Protein AF-A0A842QZ41-F1 (afdb_monomer_lite)

Structure (mmCIF, N/CA/C/O backbone):
data_AF-A0A842QZ41-F1
#
_entry.id   AF-A0A842QZ41-F1
#
loop_
_atom_site.group_PDB
_atom_site.id
_atom_site.type_symbol
_atom_site.label_atom_id
_atom_site.label_alt_id
_atom_site.label_comp_id
_atom_site.label_asym_id
_atom_site.label_entity_id
_atom_site.label_seq_id
_atom_site.pdbx_PDB_ins_code
_atom_site.Cartn_x
_atom_site.Cartn_y
_atom_site.Cartn_z
_atom_site.occupancy
_atom_site.B_iso_or_equiv
_atom_site.auth_seq_id
_atom_site.auth_comp_id
_atom_site.auth_asym_id
_atom_site.auth_atom_id
_atom_site.pdbx_PDB_model_num
ATOM 1 N N . MET A 1 1 ? -19.830 3.141 43.503 1.00 55.34 1 MET A N 1
ATOM 2 C CA . MET A 1 1 ? -19.558 2.055 42.530 1.00 55.34 1 MET A CA 1
ATOM 3 C C . MET A 1 1 ? -19.640 2.566 41.079 1.00 55.34 1 MET A C 1
ATOM 5 O O . MET A 1 1 ? -19.975 1.806 40.187 1.00 55.34 1 MET A O 1
ATOM 9 N N . GLU A 1 2 ? -19.299 3.833 40.803 1.00 55.78 2 GLU A N 1
ATOM 10 C CA . GLU A 1 2 ? -19.647 4.498 39.527 1.00 55.78 2 GLU A CA 1
ATOM 11 C C . GLU A 1 2 ? -18.534 4.539 38.462 1.00 55.78 2 GLU A C 1
ATOM 13 O O . GLU A 1 2 ? -18.760 5.036 37.369 1.00 55.78 2 GLU A O 1
ATOM 18 N N . ASN A 1 3 ? -17.346 3.983 38.723 1.00 58.12 3 ASN A N 1
ATOM 19 C CA . ASN A 1 3 ? -16.186 4.152 37.831 1.00 58.12 3 ASN A CA 1
ATOM 20 C C . ASN A 1 3 ? -15.940 3.017 36.821 1.00 58.12 3 ASN A C 1
ATOM 22 O O . ASN A 1 3 ? -14.971 3.079 36.069 1.00 58.12 3 ASN A O 1
ATOM 26 N N . GLN A 1 4 ? -16.787 1.985 36.769 1.00 60.69 4 GLN A N 1
ATOM 27 C CA . GLN A 1 4 ? -16.553 0.853 35.861 1.00 60.69 4 GLN A CA 1
ATOM 28 C C . GLN A 1 4 ? -16.887 1.193 34.391 1.00 60.69 4 GLN A C 1
ATOM 30 O O . GLN A 1 4 ? -16.198 0.727 33.492 1.00 60.69 4 GLN A O 1
ATOM 35 N N . GLY A 1 5 ? -17.896 2.040 34.139 1.00 68.25 5 GLY A N 1
ATOM 36 C CA . GLY A 1 5 ? -18.406 2.312 32.785 1.00 68.25 5 GLY A CA 1
ATOM 37 C C . GLY A 1 5 ? -17.531 3.217 31.902 1.00 68.25 5 GLY A C 1
ATOM 38 O O . GLY A 1 5 ? -17.622 3.141 30.681 1.00 68.25 5 GLY A O 1
ATOM 39 N N . ASP A 1 6 ? -16.657 4.050 32.482 1.00 73.06 6 ASP A N 1
ATOM 40 C CA . ASP A 1 6 ? -15.781 4.957 31.708 1.00 73.06 6 ASP A CA 1
ATOM 41 C C . ASP A 1 6 ? -14.591 4.221 31.055 1.00 73.06 6 ASP A C 1
ATOM 43 O O . ASP A 1 6 ? -14.063 4.631 30.018 1.00 73.06 6 ASP A O 1
ATOM 47 N N . MET A 1 7 ? -14.175 3.088 31.627 1.00 70.00 7 MET A N 1
ATOM 48 C CA . MET A 1 7 ? -13.040 2.309 31.118 1.00 70.00 7 MET A CA 1
ATOM 49 C C . MET A 1 7 ? -13.391 1.532 29.841 1.00 70.00 7 MET A C 1
ATOM 51 O O . MET A 1 7 ? -12.537 1.372 28.963 1.00 70.00 7 MET A O 1
ATOM 55 N N . ASP A 1 8 ? -14.650 1.117 29.699 1.00 79.69 8 ASP A N 1
ATOM 56 C CA . ASP A 1 8 ? -15.116 0.353 28.540 1.00 79.69 8 ASP A CA 1
ATOM 57 C C . ASP A 1 8 ? -15.154 1.217 27.265 1.00 79.69 8 ASP A C 1
ATOM 59 O O . ASP A 1 8 ? -14.677 0.789 26.210 1.00 79.69 8 ASP A O 1
ATOM 63 N N . GLY A 1 9 ? -15.580 2.482 27.365 1.00 83.12 9 GLY A N 1
ATOM 64 C CA . GLY A 1 9 ? -15.589 3.408 26.223 1.00 83.12 9 GLY A CA 1
ATOM 65 C C . GLY A 1 9 ? -14.185 3.760 25.703 1.00 83.12 9 GLY A C 1
ATOM 66 O O . GLY A 1 9 ? -13.954 3.868 24.491 1.00 83.12 9 GLY A O 1
ATOM 67 N N . LYS A 1 10 ? -13.195 3.879 26.598 1.00 79.25 10 LYS A N 1
ATOM 68 C CA . LYS A 1 10 ? -11.791 4.112 26.208 1.00 79.25 10 LYS A CA 1
ATOM 69 C C . LYS A 1 10 ? -11.201 2.911 25.473 1.00 79.25 10 LYS A C 1
ATOM 71 O O . LYS A 1 10 ? -10.479 3.098 24.489 1.00 79.25 10 LYS A O 1
ATOM 76 N N . ARG A 1 11 ? -11.539 1.690 25.899 1.00 85.06 11 ARG A N 1
ATOM 77 C CA . ARG A 1 11 ? -11.092 0.459 25.236 1.00 85.06 11 ARG A CA 1
ATOM 78 C C . ARG A 1 11 ? -11.601 0.375 23.797 1.00 85.06 11 ARG A C 1
ATOM 80 O O . ARG A 1 11 ? -10.803 0.137 22.890 1.00 85.06 11 ARG A O 1
ATOM 87 N N . GLU A 1 12 ? -12.883 0.655 23.580 1.00 87.56 12 GLU A N 1
ATOM 88 C CA . GLU A 1 12 ? -13.489 0.656 22.243 1.00 87.56 12 GLU A CA 1
ATOM 89 C C . GLU A 1 12 ? -12.843 1.707 21.321 1.00 87.56 12 GLU A C 1
ATOM 91 O O . GLU A 1 12 ? -12.553 1.447 20.149 1.00 87.56 12 GLU A O 1
ATOM 96 N N . THR A 1 13 ? -12.522 2.884 21.864 1.00 86.06 13 THR A N 1
ATOM 97 C CA . THR A 1 13 ? -11.857 3.954 21.103 1.00 86.06 13 THR A CA 1
ATOM 98 C C . THR A 1 13 ? -10.460 3.531 20.622 1.00 86.06 13 THR A C 1
ATOM 100 O O . THR A 1 13 ? -10.084 3.795 19.475 1.00 86.06 13 THR A O 1
ATOM 103 N N . ILE A 1 14 ? -9.696 2.827 21.465 1.00 84.56 14 ILE A N 1
ATOM 104 C CA . ILE A 1 14 ? -8.357 2.318 21.123 1.00 84.56 14 ILE A CA 1
ATOM 105 C C . ILE A 1 14 ? -8.435 1.213 20.060 1.00 84.56 14 ILE A C 1
ATOM 107 O O . ILE A 1 14 ? -7.621 1.196 19.130 1.00 84.56 14 ILE A O 1
ATOM 111 N N . GLU A 1 15 ? -9.401 0.301 20.165 1.00 89.69 15 GLU A N 1
ATOM 112 C CA . GLU A 1 15 ? -9.590 -0.771 19.179 1.00 89.69 15 GLU A CA 1
ATOM 113 C C . GLU A 1 15 ? -9.991 -0.215 17.805 1.00 89.69 15 GLU A C 1
ATOM 115 O O . GLU A 1 15 ? -9.393 -0.590 16.790 1.00 89.69 15 GLU A O 1
ATOM 120 N N . ASN A 1 16 ? -10.889 0.773 17.768 1.00 88.62 16 ASN A N 1
ATOM 121 C CA . ASN A 1 16 ? -11.261 1.468 16.535 1.00 88.62 16 ASN A CA 1
ATOM 122 C C . ASN A 1 16 ? -10.071 2.194 15.883 1.00 88.62 16 ASN A C 1
ATOM 124 O O . ASN A 1 16 ? -9.902 2.144 14.659 1.00 88.62 16 ASN A O 1
ATOM 128 N N . LEU A 1 17 ? -9.200 2.821 16.681 1.00 82.50 17 LEU A N 1
ATOM 129 C CA . LEU A 1 17 ? -7.969 3.450 16.191 1.00 82.50 17 LEU A CA 1
ATOM 130 C C . LEU A 1 17 ? -6.984 2.428 15.607 1.00 82.50 17 LEU A C 1
ATOM 132 O O . LEU A 1 17 ? -6.424 2.668 14.531 1.00 82.50 17 LEU A O 1
ATOM 136 N N . LYS A 1 18 ? -6.799 1.274 16.263 1.00 87.12 18 LYS A N 1
ATOM 137 C CA . LYS A 1 18 ? -5.962 0.179 15.737 1.00 87.12 18 LYS A CA 1
ATOM 138 C C . LYS A 1 18 ? -6.488 -0.323 14.395 1.00 87.12 18 LYS A C 1
ATOM 140 O O . LYS A 1 18 ? -5.710 -0.446 13.446 1.00 87.12 18 LYS A O 1
ATOM 145 N N . LEU A 1 19 ? -7.799 -0.532 14.290 1.00 91.12 19 LEU A N 1
ATOM 146 C CA . LEU A 1 19 ? -8.437 -1.016 13.067 1.00 91.12 19 LEU A CA 1
ATOM 147 C C . LEU A 1 19 ? -8.308 -0.004 11.911 1.00 91.12 19 LEU A C 1
ATOM 149 O O . LEU A 1 19 ? -7.974 -0.377 10.781 1.00 91.12 19 LEU A O 1
ATOM 153 N N . GLN A 1 20 ? -8.498 1.291 12.196 1.00 86.75 20 GLN A N 1
ATOM 154 C CA . GLN A 1 20 ? -8.235 2.391 11.254 1.00 86.75 20 GLN A CA 1
ATOM 155 C C . GLN A 1 20 ? -6.789 2.364 10.746 1.00 86.75 20 GLN A C 1
ATOM 157 O O . GLN A 1 20 ? -6.547 2.476 9.538 1.00 86.75 20 GLN A O 1
ATOM 162 N N . TYR A 1 21 ? -5.826 2.192 11.651 1.00 85.19 21 TYR A N 1
ATOM 163 C CA . TYR A 1 21 ? -4.407 2.189 11.313 1.00 85.19 21 TYR A CA 1
ATOM 164 C C . TYR A 1 21 ? -4.021 0.979 10.451 1.00 85.19 21 TYR A C 1
ATOM 166 O O . TYR A 1 21 ? -3.345 1.125 9.427 1.00 85.19 21 TYR A O 1
ATOM 174 N N . GLU A 1 22 ? -4.509 -0.211 10.798 1.00 89.19 22 GLU A N 1
ATOM 175 C CA . GLU A 1 22 ? -4.265 -1.436 10.034 1.00 89.19 22 GLU A CA 1
ATOM 176 C C . GLU A 1 22 ? -4.842 -1.348 8.612 1.00 89.19 22 GLU A C 1
ATOM 178 O O . GLU A 1 22 ? -4.205 -1.760 7.633 1.00 89.19 22 GLU A O 1
ATOM 183 N N . LYS A 1 23 ? -6.025 -0.740 8.461 1.00 90.69 23 LYS A N 1
ATOM 184 C CA . LYS A 1 23 ? -6.634 -0.498 7.147 1.00 90.69 23 LYS A CA 1
ATOM 185 C C . LYS A 1 23 ? -5.773 0.434 6.287 1.00 90.69 23 LYS A C 1
ATOM 187 O O . LYS A 1 23 ? -5.553 0.140 5.110 1.00 90.69 23 LYS A O 1
ATOM 192 N N . ARG A 1 24 ? -5.223 1.510 6.864 1.00 82.75 24 ARG A N 1
ATOM 193 C CA . ARG A 1 24 ? -4.312 2.426 6.150 1.00 82.75 24 ARG A CA 1
ATOM 194 C C . ARG A 1 24 ? -3.006 1.741 5.744 1.00 82.75 24 ARG A C 1
ATOM 196 O O . ARG A 1 24 ? -2.567 1.908 4.609 1.00 82.75 24 ARG A O 1
ATOM 203 N N . MET A 1 25 ? -2.429 0.918 6.620 1.00 80.50 25 MET A N 1
ATOM 204 C CA . MET A 1 25 ? -1.214 0.145 6.322 1.00 80.50 25 MET A CA 1
ATOM 205 C C . MET A 1 25 ? -1.409 -0.819 5.143 1.00 80.50 25 MET A C 1
ATOM 207 O O . MET A 1 25 ? -0.527 -0.940 4.290 1.00 80.50 25 MET A O 1
ATOM 211 N N . ARG A 1 26 ? -2.575 -1.472 5.046 1.00 85.56 26 ARG A N 1
ATOM 212 C CA . ARG A 1 26 ? -2.903 -2.330 3.895 1.00 85.56 26 ARG A CA 1
ATOM 213 C C . ARG A 1 26 ? -3.011 -1.540 2.590 1.00 85.56 26 ARG A C 1
ATOM 215 O O . ARG A 1 26 ? -2.458 -1.976 1.583 1.00 85.56 26 ARG A O 1
ATOM 222 N N . MET A 1 27 ? -3.643 -0.363 2.607 1.00 82.38 27 MET A N 1
ATOM 223 C CA . MET A 1 27 ? -3.713 0.487 1.410 1.00 82.38 27 MET A CA 1
ATOM 224 C C . MET A 1 27 ? -2.324 0.926 0.934 1.00 82.38 27 MET A C 1
ATOM 226 O O . MET A 1 27 ? -2.050 0.870 -0.261 1.00 82.38 27 MET A O 1
ATOM 230 N N . PHE A 1 28 ? -1.416 1.267 1.852 1.00 81.25 28 PHE A N 1
ATOM 231 C CA . PHE A 1 28 ? -0.040 1.629 1.496 1.00 81.25 28 PHE A CA 1
ATOM 232 C C . PHE A 1 28 ? 0.728 0.495 0.809 1.00 81.25 28 PHE A C 1
ATOM 234 O O . PHE A 1 28 ? 1.414 0.745 -0.182 1.00 81.25 28 PHE A O 1
ATOM 241 N N . LYS A 1 29 ? 0.590 -0.751 1.285 1.00 84.31 29 LYS A N 1
ATOM 242 C CA . LYS A 1 29 ? 1.219 -1.912 0.633 1.00 84.31 29 LYS A CA 1
ATOM 243 C C . LYS A 1 29 ? 0.710 -2.094 -0.796 1.00 84.31 29 LYS A C 1
ATOM 245 O O . LYS A 1 29 ? 1.517 -2.238 -1.709 1.00 84.31 29 LYS A O 1
ATOM 250 N N . ASN A 1 30 ? -0.604 -2.014 -0.996 1.00 85.25 30 ASN A N 1
ATOM 251 C CA . ASN A 1 30 ? -1.202 -2.172 -2.322 1.00 85.25 30 ASN A CA 1
ATOM 252 C C . ASN A 1 30 ? -0.760 -1.059 -3.283 1.00 85.25 30 ASN A C 1
ATOM 254 O O . ASN A 1 30 ? -0.416 -1.345 -4.427 1.00 85.25 30 ASN A O 1
ATOM 258 N N . VAL A 1 31 ? -0.698 0.191 -2.813 1.00 86.44 31 VAL A N 1
ATOM 259 C CA . VAL A 1 31 ? -0.212 1.326 -3.617 1.00 86.44 31 VAL A CA 1
ATOM 260 C C . VAL A 1 31 ? 1.268 1.165 -3.974 1.00 86.44 31 VAL A C 1
ATOM 262 O O . VAL A 1 31 ? 1.647 1.402 -5.118 1.00 86.44 31 VAL A O 1
ATOM 265 N N . SER A 1 32 ? 2.104 0.713 -3.036 1.00 82.62 32 SER A N 1
ATOM 266 C CA . SER A 1 32 ? 3.526 0.465 -3.302 1.00 82.62 32 SER A CA 1
ATOM 267 C C . SER A 1 32 ? 3.733 -0.641 -4.341 1.00 82.62 32 SER A C 1
ATOM 269 O O . SER A 1 32 ? 4.582 -0.495 -5.218 1.00 82.62 32 SER A O 1
ATOM 271 N N . ILE A 1 33 ? 2.958 -1.727 -4.267 1.00 86.94 33 ILE A N 1
ATOM 272 C CA . ILE A 1 33 ? 3.002 -2.822 -5.248 1.00 86.94 33 ILE A CA 1
ATOM 273 C C . ILE A 1 33 ? 2.543 -2.324 -6.622 1.00 86.94 33 ILE A C 1
ATOM 275 O O . ILE A 1 33 ? 3.208 -2.589 -7.619 1.00 86.94 33 ILE A O 1
ATOM 279 N N . LEU A 1 34 ? 1.454 -1.552 -6.680 1.00 89.94 34 LEU A N 1
ATOM 280 C CA . LEU A 1 34 ? 0.950 -0.991 -7.933 1.00 89.94 34 LEU A CA 1
ATOM 281 C C . LEU A 1 34 ? 1.985 -0.078 -8.603 1.00 89.94 34 LEU A C 1
ATOM 283 O O . LEU A 1 34 ? 2.246 -0.220 -9.796 1.00 89.94 34 LEU A O 1
ATOM 287 N N . LEU A 1 35 ? 2.609 0.822 -7.837 1.00 84.62 35 LEU A N 1
ATOM 288 C CA . LEU A 1 35 ? 3.676 1.691 -8.340 1.00 84.62 35 LEU A CA 1
ATOM 289 C C . LEU A 1 35 ? 4.862 0.880 -8.866 1.00 84.62 35 LEU A C 1
ATOM 291 O O . LEU A 1 35 ? 5.387 1.194 -9.932 1.00 84.62 35 LEU A O 1
ATOM 295 N N . PHE A 1 36 ? 5.248 -0.187 -8.165 1.00 83.06 36 PHE A N 1
ATOM 296 C CA . PHE A 1 36 ? 6.307 -1.090 -8.608 1.00 83.06 36 PHE A CA 1
ATOM 297 C C . PHE A 1 36 ? 5.962 -1.778 -9.941 1.00 83.06 36 PHE A C 1
ATOM 299 O O . PHE A 1 36 ? 6.783 -1.785 -10.858 1.00 83.06 36 PHE A O 1
ATOM 306 N N . CYS A 1 37 ? 4.732 -2.277 -10.098 1.00 88.56 37 CYS A N 1
ATOM 307 C CA . CYS A 1 37 ? 4.266 -2.875 -11.351 1.00 88.56 37 CYS A CA 1
ATOM 308 C C . CYS A 1 37 ? 4.241 -1.869 -12.511 1.00 88.56 37 CYS A C 1
ATOM 310 O O . CYS A 1 37 ? 4.708 -2.195 -13.603 1.00 88.56 37 CYS A O 1
ATOM 312 N N . ILE A 1 38 ? 3.750 -0.644 -12.280 1.00 87.69 38 ILE A N 1
ATOM 313 C CA . ILE A 1 38 ? 3.750 0.431 -13.288 1.00 87.69 38 ILE A CA 1
ATOM 314 C C . ILE A 1 38 ? 5.183 0.734 -13.735 1.00 87.69 38 ILE A C 1
ATOM 316 O O . ILE A 1 38 ? 5.452 0.841 -14.928 1.00 87.69 38 ILE A O 1
ATOM 320 N N . CYS A 1 39 ? 6.116 0.818 -12.789 1.00 82.62 39 CYS A N 1
ATOM 321 C CA . CYS A 1 39 ? 7.519 1.083 -13.079 1.00 82.62 39 CYS A CA 1
ATOM 322 C C . CYS A 1 39 ? 8.165 -0.008 -13.945 1.00 82.62 39 CYS A C 1
ATOM 324 O O . CYS A 1 39 ? 8.841 0.313 -14.922 1.00 82.62 39 CYS A O 1
ATOM 326 N N . ILE A 1 40 ? 7.926 -1.286 -13.626 1.00 83.75 40 ILE A N 1
ATOM 327 C CA . ILE A 1 40 ? 8.402 -2.406 -14.452 1.00 83.75 40 ILE A CA 1
ATOM 328 C C . ILE A 1 40 ? 7.797 -2.322 -15.855 1.00 83.75 40 ILE A C 1
ATOM 330 O O . ILE A 1 40 ? 8.525 -2.430 -16.840 1.00 83.75 40 ILE A O 1
ATOM 334 N N . GLY A 1 41 ? 6.486 -2.082 -15.955 1.00 87.19 41 GLY A N 1
ATOM 335 C CA . GLY A 1 41 ? 5.794 -1.959 -17.238 1.00 87.19 41 GLY A CA 1
ATOM 336 C C . GLY A 1 41 ? 6.369 -0.843 -18.115 1.00 87.19 41 GLY A C 1
ATOM 337 O O . GLY A 1 41 ? 6.653 -1.069 -19.290 1.00 87.19 41 GLY A O 1
ATOM 338 N N . LEU A 1 42 ? 6.615 0.336 -17.536 1.00 86.56 42 LEU A N 1
ATOM 339 C CA . LEU A 1 42 ? 7.234 1.463 -18.240 1.00 86.56 42 LEU A CA 1
ATOM 340 C C . LEU A 1 42 ? 8.677 1.159 -18.666 1.00 86.56 42 LEU A C 1
ATOM 342 O O . LEU A 1 42 ? 9.061 1.503 -19.782 1.00 86.56 42 LEU A O 1
ATOM 346 N N . GLY A 1 43 ? 9.456 0.477 -17.822 1.00 81.69 43 GLY A N 1
ATOM 347 C CA . GLY A 1 43 ? 10.814 0.048 -18.166 1.00 81.69 43 GLY A CA 1
ATOM 348 C C . GLY A 1 43 ? 10.845 -0.916 -19.356 1.00 81.69 43 GLY A C 1
ATOM 349 O O . GLY A 1 43 ? 11.648 -0.745 -20.273 1.00 81.69 43 GLY A O 1
ATOM 350 N N . VAL A 1 44 ? 9.928 -1.887 -19.387 1.00 85.94 44 VAL A N 1
ATOM 351 C CA . VAL A 1 44 ? 9.796 -2.837 -20.504 1.00 85.94 44 VAL A CA 1
ATOM 352 C C . VAL A 1 44 ? 9.349 -2.125 -21.785 1.00 85.94 44 VAL A C 1
ATOM 354 O O . VAL A 1 44 ? 9.949 -2.339 -22.838 1.00 85.94 44 VAL A O 1
ATOM 357 N N . LEU A 1 45 ? 8.351 -1.237 -21.709 1.00 88.88 45 LEU A N 1
ATOM 358 C CA . LEU A 1 45 ? 7.874 -0.459 -22.863 1.00 88.88 45 LEU A CA 1
ATOM 359 C C . LEU A 1 45 ? 8.971 0.434 -23.460 1.00 88.88 45 LEU A C 1
ATOM 361 O O . LEU A 1 45 ? 9.111 0.504 -24.685 1.00 88.88 45 LEU A O 1
ATOM 365 N N . ALA A 1 46 ? 9.777 1.076 -22.611 1.00 82.75 46 ALA A N 1
ATOM 366 C CA . ALA A 1 46 ? 10.920 1.872 -23.048 1.00 82.75 46 ALA A CA 1
ATOM 367 C C . ALA A 1 46 ? 11.984 1.000 -23.739 1.00 82.75 46 ALA A C 1
ATOM 369 O O . ALA A 1 46 ? 12.483 1.371 -24.802 1.00 82.75 46 ALA A O 1
ATOM 370 N N . GLY A 1 47 ? 12.276 -0.184 -23.187 1.00 79.00 47 GLY A N 1
ATOM 371 C CA . GLY A 1 47 ? 13.201 -1.146 -23.791 1.00 79.00 47 GLY A CA 1
ATOM 372 C C . GLY A 1 47 ? 12.754 -1.611 -25.179 1.00 79.00 47 GLY A C 1
ATOM 373 O O . GLY A 1 47 ? 13.543 -1.573 -26.121 1.00 79.00 47 GLY A O 1
ATOM 374 N N . ILE A 1 48 ? 11.474 -1.964 -25.337 1.00 85.00 48 ILE A N 1
ATOM 375 C CA . ILE A 1 48 ? 10.912 -2.389 -26.631 1.00 85.00 48 ILE A CA 1
ATOM 376 C C . ILE A 1 48 ? 10.968 -1.247 -27.655 1.00 85.00 48 ILE A C 1
ATOM 378 O O . ILE A 1 48 ? 11.378 -1.456 -28.797 1.00 85.00 48 ILE A O 1
ATOM 382 N N . SER A 1 49 ? 10.609 -0.027 -27.245 1.00 83.06 49 SER A N 1
ATOM 383 C CA . SER A 1 49 ? 10.645 1.158 -28.116 1.00 83.06 49 SER A CA 1
ATOM 384 C C . SER A 1 49 ? 12.057 1.440 -28.638 1.00 83.06 49 SER A C 1
ATOM 386 O O . SER A 1 49 ? 12.237 1.793 -29.809 1.00 83.06 49 SER A O 1
ATOM 388 N N . PHE A 1 50 ? 13.069 1.225 -27.793 1.00 79.62 50 PHE A N 1
ATOM 389 C CA . PHE A 1 50 ? 14.471 1.354 -28.174 1.00 79.62 50 PHE A CA 1
ATOM 390 C C . PHE A 1 50 ? 14.868 0.309 -29.227 1.00 79.62 50 PHE A C 1
ATOM 392 O O . PHE A 1 50 ? 15.454 0.671 -30.247 1.00 79.62 50 PHE A O 1
ATOM 399 N N . THR A 1 51 ? 14.477 -0.958 -29.043 1.00 77.62 51 THR A N 1
ATOM 400 C CA . THR A 1 51 ? 14.755 -2.039 -30.008 1.00 77.62 51 THR A CA 1
ATOM 401 C C . THR A 1 51 ? 14.099 -1.798 -31.372 1.00 77.62 51 THR A C 1
ATOM 403 O O . THR A 1 51 ? 14.716 -2.043 -32.411 1.00 77.62 51 THR A O 1
ATOM 406 N N . ILE A 1 52 ? 12.865 -1.286 -31.398 1.00 82.25 52 ILE A N 1
ATOM 407 C CA . ILE A 1 52 ? 12.169 -0.965 -32.656 1.00 82.25 52 ILE A CA 1
ATOM 408 C C . ILE A 1 52 ? 12.888 0.180 -33.383 1.00 82.25 52 ILE A C 1
ATOM 410 O O . ILE A 1 52 ? 13.132 0.092 -34.586 1.00 82.25 52 ILE A O 1
ATOM 414 N N . SER A 1 53 ? 13.290 1.219 -32.647 1.00 78.94 53 SER A N 1
ATOM 415 C CA . SER A 1 53 ? 13.995 2.379 -33.208 1.00 78.94 53 SER A CA 1
ATOM 416 C C . SER A 1 53 ? 15.353 2.001 -33.804 1.00 78.94 53 SER A C 1
ATOM 418 O O . SER A 1 53 ? 15.721 2.513 -34.861 1.00 78.94 53 SER A O 1
ATOM 420 N N . SER A 1 54 ? 16.080 1.065 -33.182 1.00 73.31 54 SER A N 1
ATOM 421 C CA . SER A 1 54 ? 17.362 0.588 -33.717 1.00 73.31 54 SER A CA 1
ATOM 422 C C . SER A 1 54 ? 17.232 -0.180 -35.035 1.00 73.31 54 SER A C 1
ATOM 424 O O . SER A 1 54 ? 18.144 -0.118 -35.855 1.00 73.31 54 SER A O 1
ATOM 426 N N . ASN A 1 55 ? 16.102 -0.852 -35.279 1.00 71.62 55 ASN A N 1
ATOM 427 C CA . ASN A 1 55 ? 15.882 -1.598 -36.521 1.00 71.62 55 ASN A CA 1
ATOM 428 C C . ASN A 1 55 ? 15.500 -0.683 -37.698 1.00 71.62 55 ASN A C 1
ATOM 430 O O . ASN A 1 55 ? 15.749 -1.033 -38.847 1.00 71.62 55 ASN A O 1
ATOM 434 N N . ALA A 1 56 ? 14.931 0.496 -37.427 1.00 73.00 56 ALA A N 1
ATOM 435 C CA . ALA A 1 56 ? 14.533 1.456 -38.460 1.00 73.00 56 ALA A CA 1
ATOM 436 C C . ALA A 1 56 ? 15.717 2.218 -39.095 1.00 73.00 56 ALA A C 1
ATOM 438 O O . ALA A 1 56 ? 15.563 2.805 -40.161 1.00 73.00 56 ALA A O 1
ATOM 439 N N . PHE A 1 57 ? 16.901 2.201 -38.473 1.00 67.06 57 PHE A N 1
ATOM 440 C CA . PHE A 1 57 ? 18.112 2.893 -38.950 1.00 67.06 57 PHE A CA 1
ATOM 441 C C . PHE A 1 57 ? 19.094 1.982 -39.723 1.00 67.06 57 PHE A C 1
ATOM 443 O O . PHE A 1 57 ? 20.244 2.355 -39.953 1.00 67.06 57 PHE A O 1
ATOM 450 N N . GLY A 1 58 ? 18.648 0.787 -40.122 1.00 54.09 58 GLY A N 1
ATOM 451 C CA . GLY A 1 58 ? 19.475 -0.339 -40.577 1.00 54.09 58 GLY A CA 1
ATOM 452 C C . GLY A 1 58 ? 20.250 -0.222 -41.898 1.00 54.09 58 GLY A C 1
ATOM 453 O O . GLY A 1 58 ? 20.935 -1.182 -42.231 1.00 54.09 58 GLY A O 1
ATOM 454 N N . ASP A 1 59 ? 20.232 0.902 -42.620 1.00 61.03 59 ASP A N 1
ATOM 455 C CA . ASP A 1 59 ? 20.939 1.010 -43.915 1.00 61.03 59 ASP A CA 1
ATOM 456 C C . ASP A 1 59 ? 22.310 1.717 -43.854 1.00 61.03 59 ASP A C 1
ATOM 458 O O . ASP A 1 59 ? 22.989 1.867 -44.871 1.00 61.03 59 ASP A O 1
ATOM 462 N N . PHE A 1 60 ? 22.793 2.109 -42.669 1.00 56.06 60 PHE A N 1
ATOM 463 C CA . PHE A 1 60 ? 24.126 2.709 -42.512 1.00 56.06 60 PHE A CA 1
ATOM 464 C C . PHE A 1 60 ? 25.199 1.684 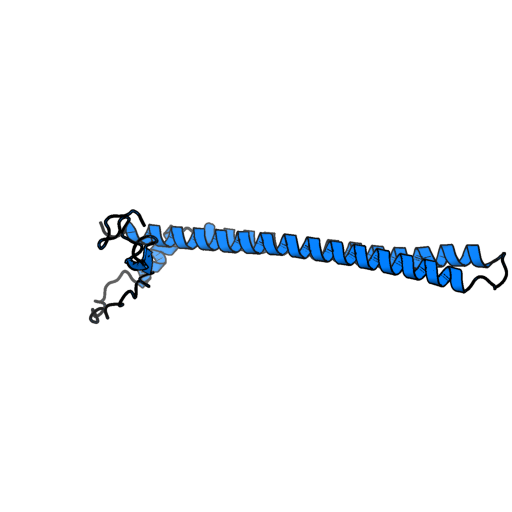-42.085 1.00 56.06 60 PHE A C 1
ATOM 466 O O . PHE A 1 60 ? 25.388 1.414 -40.905 1.00 56.06 60 PHE A O 1
ATOM 473 N N . SER A 1 61 ? 25.930 1.162 -43.079 1.00 52.97 61 SER A N 1
ATOM 474 C CA . SER A 1 61 ? 27.287 0.565 -43.046 1.00 52.97 61 SER A CA 1
ATOM 475 C C . SER A 1 61 ? 27.673 -0.345 -41.853 1.00 52.97 61 SER A C 1
ATOM 477 O O . SER A 1 61 ? 27.946 0.082 -40.728 1.00 52.97 61 SER A O 1
ATOM 479 N N . SER A 1 62 ? 27.806 -1.639 -42.156 1.00 58.97 62 SER A N 1
ATOM 480 C CA . SER A 1 62 ? 27.637 -2.795 -41.263 1.00 58.97 62 SER A CA 1
ATOM 481 C C . SER A 1 62 ? 28.731 -3.117 -40.234 1.00 58.97 62 SER A C 1
ATOM 483 O O . SER A 1 62 ? 28.499 -3.984 -39.397 1.00 58.97 62 SER A O 1
ATOM 485 N N . ASN A 1 63 ? 29.895 -2.459 -40.216 1.00 60.50 63 ASN A N 1
ATOM 486 C CA . ASN A 1 63 ? 31.022 -2.974 -39.413 1.00 60.50 63 ASN A CA 1
ATOM 487 C C . ASN A 1 63 ? 31.377 -2.173 -38.147 1.00 60.50 63 ASN A C 1
ATOM 489 O O . ASN A 1 63 ? 32.010 -2.727 -37.250 1.00 60.50 63 ASN A O 1
ATOM 493 N N . ASN A 1 64 ? 30.929 -0.920 -38.004 1.00 56.56 64 ASN A N 1
ATOM 494 C CA . ASN A 1 64 ? 31.239 -0.102 -36.815 1.00 56.56 64 ASN A CA 1
ATOM 495 C C . ASN A 1 64 ? 30.042 0.113 -35.869 1.00 56.56 64 ASN A C 1
ATOM 497 O O . ASN A 1 64 ? 30.238 0.408 -34.690 1.00 56.56 64 ASN A O 1
ATOM 501 N N . PHE A 1 65 ? 28.804 -0.079 -36.336 1.00 56.44 65 PHE A N 1
ATOM 502 C CA . PHE A 1 65 ? 27.599 0.271 -35.571 1.00 56.44 65 PHE A CA 1
ATOM 503 C C . PHE A 1 65 ? 27.285 -0.705 -34.418 1.00 56.44 65 PHE A C 1
ATOM 505 O O . PHE A 1 65 ? 26.900 -0.276 -33.329 1.00 56.44 65 PHE A O 1
ATOM 512 N N . MET A 1 66 ? 27.548 -2.009 -34.590 1.00 56.62 66 MET A N 1
ATOM 513 C CA . MET A 1 66 ? 27.295 -3.027 -33.549 1.00 56.62 66 MET A CA 1
ATOM 514 C C . MET A 1 66 ? 28.092 -2.798 -32.252 1.00 56.62 66 MET A C 1
ATOM 516 O O . MET A 1 66 ? 27.629 -3.154 -31.165 1.00 56.62 66 MET A O 1
ATOM 520 N N . ARG A 1 67 ? 29.280 -2.183 -32.341 1.00 58.25 67 ARG A N 1
ATOM 521 C CA . ARG A 1 67 ? 30.119 -1.885 -31.168 1.00 58.25 67 ARG A CA 1
ATOM 522 C C . ARG A 1 67 ? 29.694 -0.620 -30.424 1.00 58.25 67 ARG A C 1
ATOM 524 O O . ARG A 1 67 ? 29.840 -0.569 -29.208 1.00 58.25 67 ARG A O 1
ATOM 531 N N . PHE A 1 68 ? 29.130 0.372 -31.112 1.00 56.97 68 PHE A N 1
ATOM 532 C CA . PHE A 1 68 ? 28.637 1.589 -30.459 1.00 56.97 68 PHE A CA 1
ATOM 533 C C . PHE A 1 68 ? 27.259 1.395 -29.812 1.00 56.97 68 PHE A C 1
ATOM 535 O O . PHE A 1 68 ? 27.030 1.899 -28.711 1.00 56.97 68 PHE A O 1
ATOM 542 N N . GLY A 1 69 ? 26.368 0.612 -30.431 1.00 58.12 69 GLY A N 1
ATOM 543 C CA . GLY A 1 69 ? 25.025 0.359 -29.891 1.00 58.12 69 GLY A CA 1
ATOM 544 C C . GLY A 1 69 ? 25.016 -0.408 -28.562 1.00 58.12 69 GLY A C 1
ATOM 545 O O . GLY A 1 69 ? 24.208 -0.119 -27.682 1.00 58.12 69 GLY A O 1
ATOM 546 N N . THR A 1 70 ? 25.952 -1.340 -28.368 1.00 62.16 70 THR A N 1
ATOM 547 C CA . THR A 1 70 ? 26.059 -2.129 -27.127 1.00 62.16 70 THR A CA 1
ATOM 548 C C . THR A 1 70 ? 26.587 -1.308 -25.950 1.00 62.16 70 THR A C 1
ATOM 550 O O . THR A 1 70 ? 26.067 -1.422 -24.841 1.00 62.16 70 THR A O 1
ATOM 553 N N . ILE A 1 71 ? 27.562 -0.425 -26.183 1.00 64.50 71 ILE A N 1
ATOM 554 C CA . ILE A 1 71 ? 28.146 0.422 -25.131 1.00 64.50 71 ILE A CA 1
ATOM 555 C C . ILE A 1 71 ? 27.175 1.543 -24.722 1.00 64.50 71 ILE A C 1
ATOM 557 O O . ILE A 1 71 ? 27.011 1.808 -23.531 1.00 64.50 71 ILE A O 1
ATOM 561 N N . ALA A 1 72 ? 26.485 2.165 -25.685 1.00 61.12 72 ALA A N 1
ATOM 562 C CA . ALA A 1 72 ? 25.502 3.214 -25.404 1.00 61.12 72 ALA A CA 1
ATOM 563 C C . ALA A 1 72 ? 24.211 2.670 -24.761 1.00 61.12 72 ALA A C 1
ATOM 565 O O . ALA A 1 72 ? 23.614 3.340 -23.923 1.00 61.12 72 ALA A O 1
ATOM 566 N N . GLY A 1 73 ? 23.793 1.443 -25.095 1.00 62.62 73 GLY A N 1
ATOM 567 C CA . GLY A 1 73 ? 22.655 0.798 -24.434 1.00 62.62 73 GLY A CA 1
ATOM 568 C C . GLY A 1 73 ? 22.924 0.520 -22.951 1.00 62.62 73 GLY A C 1
ATOM 569 O O . GLY A 1 73 ? 22.096 0.833 -22.096 1.00 62.62 73 GLY A O 1
ATOM 570 N N . LEU A 1 74 ? 24.109 -0.000 -22.617 1.00 66.19 74 LEU A N 1
ATOM 571 C CA . LEU A 1 74 ? 24.472 -0.345 -21.236 1.00 66.19 74 LEU A CA 1
ATOM 572 C C . LEU A 1 74 ? 24.530 0.871 -20.295 1.00 66.19 74 LEU A C 1
ATOM 574 O O . LEU A 1 74 ? 24.191 0.741 -19.118 1.00 66.19 74 LEU A O 1
ATOM 578 N N . SER A 1 75 ? 24.908 2.055 -20.788 1.00 69.81 75 SER A N 1
ATOM 579 C CA . SER A 1 75 ? 24.990 3.264 -19.956 1.00 69.81 75 SER A CA 1
ATOM 580 C C . SER A 1 75 ? 23.612 3.813 -19.570 1.00 69.81 75 SER A C 1
ATOM 582 O O . SER A 1 75 ? 23.418 4.235 -18.428 1.00 69.81 75 SER A O 1
ATOM 584 N N . VAL A 1 76 ? 22.632 3.741 -20.476 1.00 69.25 76 VAL A N 1
ATOM 585 C CA . VAL A 1 76 ? 21.258 4.188 -20.208 1.00 69.25 76 VAL A CA 1
ATOM 586 C C . VAL A 1 76 ? 20.578 3.239 -19.220 1.00 69.25 76 VAL A C 1
ATOM 588 O O . VAL A 1 76 ? 20.053 3.689 -18.202 1.00 69.25 76 VAL A O 1
ATOM 591 N N . PHE A 1 77 ? 20.665 1.924 -19.440 1.00 66.12 77 PHE A N 1
ATOM 592 C CA . PHE A 1 77 ? 20.108 0.944 -18.500 1.00 66.12 77 PHE A CA 1
ATOM 593 C C . PHE A 1 77 ? 20.780 1.002 -17.121 1.00 66.12 77 PHE A C 1
ATOM 595 O O . PHE A 1 77 ? 20.093 0.896 -16.103 1.00 66.12 77 PHE A O 1
ATOM 602 N N . GLY A 1 78 ? 22.094 1.239 -17.070 1.00 73.69 78 GLY A N 1
ATOM 603 C CA . GLY A 1 78 ? 22.824 1.423 -15.816 1.00 73.69 78 GLY A CA 1
ATOM 604 C C . GLY A 1 78 ? 22.358 2.653 -15.033 1.00 73.69 78 GLY A C 1
ATOM 605 O O . GLY A 1 78 ? 22.097 2.554 -13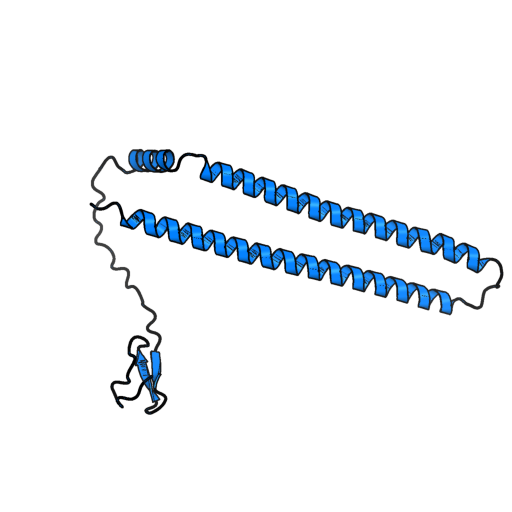.834 1.00 73.69 78 GLY A O 1
ATOM 606 N N . ALA A 1 79 ? 22.181 3.796 -15.703 1.00 74.81 79 ALA A N 1
ATOM 607 C CA . ALA A 1 79 ? 21.714 5.020 -15.054 1.00 74.81 79 ALA A CA 1
ATOM 608 C C . ALA A 1 79 ? 20.289 4.859 -14.500 1.00 74.81 79 ALA A C 1
ATOM 610 O O . ALA A 1 79 ? 20.059 5.121 -13.317 1.00 74.81 79 ALA A O 1
ATOM 611 N N . PHE A 1 80 ? 19.347 4.358 -15.307 1.00 76.06 80 PHE A N 1
ATOM 612 C CA . PHE A 1 80 ? 17.970 4.126 -14.854 1.00 76.06 80 PHE A CA 1
ATOM 613 C C . PHE A 1 80 ? 17.896 3.099 -13.721 1.00 76.06 80 PHE A C 1
ATOM 615 O O . PHE A 1 80 ? 17.161 3.316 -12.757 1.00 76.06 80 PHE A O 1
ATOM 622 N N . GLY A 1 81 ? 18.695 2.029 -13.788 1.00 77.81 81 GLY A N 1
ATOM 623 C CA . GLY A 1 81 ? 18.799 1.035 -12.722 1.00 77.81 81 GLY A CA 1
ATOM 624 C C . GLY A 1 81 ? 19.269 1.644 -11.399 1.00 77.81 81 GLY A C 1
ATOM 625 O O . GLY A 1 81 ? 18.639 1.415 -10.366 1.00 77.81 81 GLY A O 1
ATOM 626 N N . CYS A 1 82 ? 20.311 2.480 -11.425 1.00 78.44 82 CYS A N 1
ATOM 627 C CA . CYS A 1 82 ? 20.829 3.163 -10.236 1.00 78.44 82 CYS A CA 1
ATOM 628 C C . CYS A 1 82 ? 19.827 4.160 -9.638 1.00 78.44 82 CYS A C 1
ATOM 630 O O . CYS A 1 82 ? 19.658 4.194 -8.418 1.00 78.44 82 CYS A O 1
ATOM 632 N N . PHE A 1 83 ? 19.120 4.932 -10.472 1.00 77.44 83 PHE A N 1
ATOM 633 C CA . PHE A 1 83 ? 18.053 5.821 -9.998 1.00 77.44 83 PHE A CA 1
ATOM 634 C C . PHE A 1 83 ? 16.903 5.035 -9.359 1.00 77.44 83 PHE A C 1
ATOM 636 O O . PHE A 1 83 ? 16.402 5.436 -8.307 1.00 77.44 83 PHE A O 1
ATOM 643 N N . PHE A 1 84 ? 16.522 3.892 -9.936 1.00 77.06 84 PHE A N 1
ATOM 644 C CA . PHE A 1 84 ? 15.472 3.035 -9.386 1.00 77.06 84 PHE A CA 1
ATOM 645 C C . PHE A 1 84 ? 15.860 2.392 -8.060 1.00 77.06 84 PHE A C 1
ATOM 647 O O . PHE A 1 84 ? 15.089 2.451 -7.103 1.00 77.06 84 PHE A O 1
ATOM 654 N N . LEU A 1 85 ? 17.059 1.814 -7.982 1.00 80.44 85 LEU A N 1
ATOM 655 C CA . LEU A 1 85 ? 17.595 1.260 -6.739 1.00 80.44 85 LEU A CA 1
ATOM 656 C C . LEU A 1 85 ? 17.680 2.341 -5.660 1.00 80.44 85 LEU A C 1
ATOM 658 O O . LEU A 1 85 ? 17.238 2.116 -4.534 1.00 80.44 85 LEU A O 1
ATOM 662 N N . GLY A 1 86 ? 18.153 3.535 -6.021 1.00 83.00 86 GLY A N 1
ATOM 663 C CA . GLY A 1 86 ? 18.164 4.695 -5.137 1.00 83.00 86 GLY A CA 1
ATOM 664 C C . GLY A 1 86 ? 16.767 5.051 -4.631 1.00 83.00 86 GLY A C 1
ATOM 665 O O . GLY A 1 86 ? 16.575 5.197 -3.427 1.00 83.00 86 GLY A O 1
ATOM 666 N N . PHE A 1 87 ? 15.772 5.124 -5.518 1.00 80.12 87 PHE A N 1
ATOM 667 C CA . PHE A 1 87 ? 14.399 5.472 -5.148 1.00 80.12 87 PHE A CA 1
ATOM 668 C C . PHE A 1 87 ? 13.744 4.410 -4.257 1.00 80.12 87 PHE A C 1
ATOM 670 O O . PHE A 1 87 ? 13.128 4.755 -3.248 1.00 80.12 87 PHE A O 1
ATOM 677 N N . ILE A 1 88 ? 13.928 3.121 -4.567 1.00 81.62 88 ILE A N 1
ATOM 678 C CA . ILE A 1 88 ? 13.439 2.011 -3.737 1.00 81.62 88 ILE A CA 1
ATOM 679 C C . ILE A 1 88 ? 14.054 2.088 -2.337 1.00 81.62 88 ILE A C 1
ATOM 681 O O . ILE A 1 88 ? 13.321 2.020 -1.349 1.00 81.62 88 ILE A O 1
ATOM 685 N N . LEU A 1 89 ? 15.371 2.294 -2.235 1.00 83.75 89 LEU A N 1
ATOM 686 C CA . LEU A 1 89 ? 16.057 2.435 -0.949 1.00 83.75 89 LEU A CA 1
ATOM 687 C C . LEU A 1 89 ? 15.596 3.680 -0.178 1.00 83.75 89 LEU A C 1
ATOM 689 O O . LEU A 1 89 ? 15.444 3.617 1.041 1.00 83.75 89 LEU A O 1
ATOM 693 N N . LEU A 1 90 ? 15.314 4.790 -0.863 1.00 82.94 90 LEU A N 1
ATOM 694 C CA . LEU A 1 90 ? 14.830 6.031 -0.248 1.00 82.94 90 LEU A CA 1
ATOM 695 C C . LEU A 1 90 ? 13.402 5.865 0.298 1.00 82.94 90 LEU A C 1
ATOM 697 O O . LEU A 1 90 ? 13.117 6.271 1.429 1.00 82.94 90 LEU A O 1
ATOM 701 N N . VAL A 1 91 ? 12.523 5.201 -0.459 1.00 81.12 91 VAL A N 1
ATOM 702 C CA . VAL A 1 91 ? 11.165 4.851 -0.014 1.00 81.12 91 VAL A CA 1
ATOM 703 C C . VAL A 1 91 ? 11.221 3.890 1.175 1.00 81.12 91 VAL A C 1
ATOM 705 O O . VAL A 1 91 ? 10.560 4.143 2.184 1.00 81.12 91 VAL A O 1
ATOM 708 N N . HIS A 1 92 ? 12.050 2.8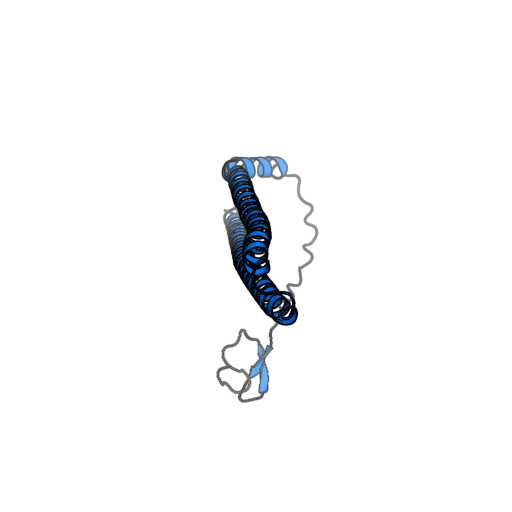44 1.116 1.00 77.00 92 HIS A N 1
ATOM 709 C CA . HIS A 1 92 ? 12.234 1.910 2.232 1.00 77.00 92 HIS A CA 1
ATOM 710 C C . HIS A 1 92 ? 12.813 2.594 3.479 1.00 77.00 92 HIS A C 1
ATOM 712 O O . HIS A 1 92 ? 12.341 2.356 4.592 1.00 77.00 92 HIS A O 1
ATOM 718 N N . SER A 1 93 ? 13.793 3.484 3.306 1.00 78.12 93 SER A N 1
ATOM 719 C CA . SER A 1 93 ? 14.401 4.252 4.396 1.00 78.12 93 SER A CA 1
ATOM 720 C C . SER A 1 93 ? 13.379 5.162 5.084 1.00 78.12 93 SER A C 1
ATOM 722 O O . SER A 1 93 ? 13.278 5.168 6.316 1.00 78.12 93 SER A O 1
ATOM 724 N N . LYS A 1 94 ? 12.537 5.868 4.313 1.00 77.12 94 LYS A N 1
ATOM 725 C CA . LYS A 1 94 ? 11.451 6.682 4.884 1.00 77.12 94 LYS A CA 1
ATOM 726 C C . LYS A 1 94 ? 10.383 5.841 5.578 1.00 77.12 94 LYS A C 1
ATOM 728 O O . LYS A 1 94 ? 9.925 6.242 6.644 1.00 77.12 94 LYS A O 1
ATOM 733 N N . GLN A 1 95 ? 9.999 4.697 5.012 1.00 78.19 95 GLN A N 1
ATOM 734 C CA . GLN A 1 95 ? 9.022 3.788 5.624 1.00 78.19 95 GLN A CA 1
ATOM 735 C C . GLN A 1 95 ? 9.524 3.274 6.980 1.00 78.19 95 GLN A C 1
ATOM 737 O O . GLN A 1 95 ? 8.815 3.379 7.979 1.00 78.19 95 GLN A O 1
ATOM 742 N N . ASN A 1 96 ? 10.773 2.812 7.047 1.00 77.00 96 ASN A N 1
ATOM 743 C CA . ASN A 1 96 ? 11.360 2.294 8.283 1.00 77.00 96 ASN A CA 1
ATOM 744 C C . ASN A 1 96 ? 11.501 3.379 9.360 1.00 77.00 96 ASN A C 1
ATOM 746 O O . ASN A 1 96 ? 11.175 3.131 10.522 1.00 77.00 96 ASN A O 1
ATOM 750 N N . ASN A 1 97 ? 11.910 4.594 8.980 1.00 78.94 97 ASN A N 1
ATOM 751 C CA . ASN A 1 97 ? 11.992 5.723 9.908 1.00 78.94 97 ASN A CA 1
ATOM 752 C C . ASN A 1 97 ? 10.617 6.194 10.389 1.00 78.94 97 ASN A C 1
ATOM 754 O O . ASN A 1 97 ? 10.465 6.493 11.569 1.00 78.94 97 ASN A O 1
ATOM 758 N N . LEU A 1 98 ? 9.600 6.222 9.522 1.00 78.56 98 LEU A N 1
ATOM 759 C CA . LEU A 1 98 ? 8.237 6.578 9.920 1.00 78.56 98 LEU A CA 1
ATOM 760 C C . LEU A 1 98 ? 7.656 5.534 10.881 1.00 78.56 98 LEU A C 1
ATOM 762 O O . LEU A 1 98 ? 7.066 5.894 11.896 1.00 78.56 98 LEU A O 1
ATOM 766 N N . VAL A 1 99 ? 7.859 4.245 10.600 1.00 78.25 99 VAL A N 1
ATOM 767 C CA . VAL A 1 99 ? 7.414 3.155 11.479 1.00 78.25 99 VAL A CA 1
ATOM 768 C C . VAL A 1 99 ? 8.132 3.218 12.826 1.00 78.25 99 VAL A C 1
ATOM 770 O O . VAL A 1 99 ? 7.482 3.075 13.861 1.00 78.25 99 VAL A O 1
ATOM 773 N N . LEU A 1 100 ? 9.443 3.482 12.843 1.00 79.50 100 LEU A N 1
ATOM 774 C CA . LEU A 1 100 ? 10.193 3.682 14.084 1.00 79.50 100 LEU A CA 1
ATOM 775 C C . LEU A 1 100 ? 9.705 4.910 14.849 1.00 79.50 100 LEU A C 1
ATOM 777 O O . LEU A 1 100 ? 9.452 4.796 16.044 1.00 79.50 100 LEU A O 1
ATOM 781 N N . PHE A 1 101 ? 9.491 6.037 14.172 1.00 79.56 101 PHE A N 1
ATOM 782 C CA . PHE A 1 101 ? 8.988 7.269 14.774 1.00 79.56 101 PHE A CA 1
ATOM 783 C C . PHE A 1 101 ? 7.594 7.076 15.384 1.00 79.56 101 PHE A C 1
ATOM 785 O O . PHE A 1 101 ? 7.354 7.463 16.525 1.00 79.56 101 PHE A O 1
ATOM 792 N N . ILE A 1 102 ? 6.688 6.401 14.673 1.00 74.31 102 ILE A N 1
ATOM 793 C CA . ILE A 1 102 ? 5.345 6.085 15.171 1.00 74.31 102 ILE A CA 1
ATOM 794 C C . ILE A 1 102 ? 5.424 5.100 16.341 1.00 74.31 102 ILE A C 1
ATOM 796 O O . ILE A 1 102 ? 4.779 5.326 17.359 1.00 74.31 102 ILE A O 1
ATOM 800 N N . LYS A 1 103 ? 6.265 4.061 16.264 1.00 78.31 103 LYS A N 1
ATOM 801 C CA . LYS A 1 103 ? 6.483 3.108 17.367 1.00 78.31 103 LYS A CA 1
ATOM 802 C C . LYS A 1 103 ? 7.105 3.774 18.596 1.00 78.31 103 LYS A C 1
ATOM 804 O O . LYS A 1 103 ? 6.833 3.371 19.724 1.00 78.31 103 LYS A O 1
ATOM 809 N N . GLN A 1 104 ? 7.960 4.769 18.398 1.00 84.06 104 GLN A N 1
ATOM 810 C CA . GLN A 1 104 ? 8.591 5.533 19.469 1.00 84.06 104 GLN A CA 1
ATOM 811 C C . GLN A 1 104 ? 7.587 6.491 20.121 1.00 84.06 104 GLN A C 1
ATOM 813 O O . GLN A 1 104 ? 7.547 6.580 21.343 1.00 84.06 104 GLN A O 1
ATOM 818 N N . ARG A 1 105 ? 6.701 7.104 19.329 1.00 76.38 105 ARG A N 1
ATOM 819 C CA . ARG A 1 105 ? 5.623 7.971 19.821 1.00 76.38 105 ARG A CA 1
ATOM 820 C C . ARG A 1 105 ? 4.488 7.195 20.499 1.00 76.38 105 ARG A C 1
ATOM 822 O O . ARG A 1 105 ? 3.979 7.646 21.514 1.00 76.38 105 ARG A O 1
ATOM 829 N N . LEU A 1 106 ? 4.148 5.999 20.009 1.00 70.19 106 LEU A N 1
ATOM 830 C CA . LEU A 1 106 ? 3.254 5.064 20.707 1.00 70.19 106 LEU A CA 1
ATOM 831 C C . LEU A 1 106 ? 3.855 4.610 22.037 1.00 70.19 106 LEU A C 1
ATOM 833 O O . LEU A 1 106 ? 3.161 4.634 23.040 1.00 70.19 106 LEU A O 1
ATOM 837 N N . ARG A 1 107 ? 5.158 4.293 22.081 1.00 71.19 107 ARG A N 1
ATOM 838 C CA . ARG A 1 107 ? 5.835 3.997 23.353 1.00 71.19 107 ARG A CA 1
ATOM 839 C C . ARG A 1 107 ? 5.838 5.182 24.313 1.00 71.19 107 ARG A C 1
ATOM 841 O O . ARG A 1 107 ? 5.752 4.952 25.506 1.00 71.19 107 ARG A O 1
ATOM 848 N N . GLN A 1 108 ? 5.901 6.420 23.825 1.00 68.75 108 GLN A N 1
ATOM 849 C CA . GLN A 1 108 ? 5.730 7.590 24.690 1.00 68.75 108 GLN A CA 1
ATOM 850 C C . GLN A 1 108 ? 4.308 7.691 25.262 1.00 68.75 108 GLN A C 1
ATOM 852 O O . GLN A 1 108 ? 4.169 8.055 26.420 1.00 68.75 108 GLN A O 1
ATOM 857 N N . MET A 1 109 ? 3.275 7.314 24.501 1.00 58.81 109 MET A N 1
ATOM 858 C CA . MET A 1 109 ? 1.892 7.298 24.999 1.00 58.81 109 MET A CA 1
ATOM 859 C C . MET A 1 109 ? 1.584 6.094 25.908 1.00 58.81 109 MET A C 1
ATOM 861 O O . MET A 1 109 ? 0.762 6.227 26.805 1.00 58.81 109 MET A O 1
ATOM 865 N N . ASP A 1 110 ? 2.250 4.950 25.713 1.00 60.53 110 ASP A N 1
ATOM 866 C CA . ASP A 1 110 ? 2.069 3.743 26.539 1.00 60.53 110 ASP A CA 1
ATOM 867 C C . ASP A 1 110 ? 2.957 3.715 27.803 1.00 60.53 110 ASP A C 1
ATOM 869 O O . ASP A 1 110 ? 2.624 3.011 28.754 1.00 60.53 110 ASP A O 1
ATOM 873 N N . LEU A 1 111 ? 4.087 4.442 27.850 1.00 55.16 111 LEU A N 1
ATOM 874 C CA . LEU A 1 111 ? 4.972 4.466 29.032 1.00 55.16 111 LEU A CA 1
ATOM 875 C C . LEU A 1 111 ? 4.749 5.639 29.986 1.00 55.16 111 LEU A C 1
ATOM 877 O O . LEU A 1 111 ? 5.269 5.600 31.104 1.00 55.16 111 LEU A O 1
ATOM 881 N N . GLU A 1 112 ? 3.982 6.661 29.614 1.00 52.88 112 GLU A N 1
ATOM 882 C CA . GLU A 1 112 ? 3.580 7.687 30.574 1.00 52.88 112 GLU A CA 1
ATOM 883 C C . GLU A 1 112 ? 2.377 7.180 31.371 1.00 52.88 112 GLU A C 1
ATOM 885 O O . GLU A 1 112 ? 1.242 7.574 31.144 1.00 52.88 112 GLU A O 1
ATOM 890 N N . ASN A 1 113 ? 2.673 6.211 32.241 1.00 63.91 113 ASN A N 1
ATOM 891 C CA . ASN A 1 113 ? 1.850 5.635 33.297 1.00 63.91 113 ASN A CA 1
ATOM 892 C C . ASN A 1 113 ? 0.351 6.018 33.216 1.00 63.91 113 ASN A C 1
ATOM 894 O O . ASN A 1 113 ? 0.002 7.122 33.645 1.00 63.91 113 ASN A O 1
ATOM 898 N N . PRO A 1 114 ? -0.549 5.138 32.733 1.00 63.03 114 PRO A N 1
ATOM 899 C CA . PRO A 1 114 ? -1.977 5.452 32.644 1.00 63.03 114 PRO A CA 1
ATOM 900 C C . PRO A 1 114 ? -2.580 5.873 33.998 1.00 63.03 114 PRO A C 1
ATOM 902 O O . PRO A 1 114 ? -3.556 6.622 34.013 1.00 63.03 114 PRO A O 1
ATOM 905 N N . GLU A 1 115 ? -1.965 5.493 35.129 1.00 71.50 115 GLU A N 1
ATOM 906 C CA . GLU A 1 115 ? -2.325 6.021 36.451 1.00 71.50 115 GLU A CA 1
ATOM 907 C C . GLU A 1 115 ? -1.982 7.505 36.619 1.00 71.50 115 GLU A C 1
ATOM 909 O O . GLU A 1 115 ? -2.787 8.253 37.163 1.00 71.50 115 GLU A O 1
ATOM 914 N N . LYS A 1 116 ? -0.828 7.981 36.128 1.00 69.56 116 LYS A N 1
ATOM 915 C CA . LYS A 1 116 ? -0.473 9.412 36.191 1.00 69.56 116 LYS A CA 1
ATOM 916 C C . LYS A 1 116 ? -1.436 10.264 35.378 1.00 69.56 116 LYS A C 1
ATOM 918 O O . LYS A 1 116 ? -1.783 11.355 35.821 1.00 69.56 116 LYS A O 1
ATOM 923 N N . LEU A 1 117 ? -1.893 9.771 34.225 1.00 63.94 117 LEU A N 1
ATOM 924 C CA . LEU A 1 117 ? -2.906 10.471 33.439 1.00 63.94 117 LEU A CA 1
ATOM 925 C C . LEU A 1 117 ? -4.255 10.494 34.174 1.00 63.94 117 LEU A C 1
ATOM 927 O O . LEU A 1 117 ? -4.915 11.530 34.201 1.00 63.94 117 LEU A O 1
ATOM 931 N N . TYR A 1 118 ? -4.637 9.389 34.820 1.00 62.81 118 TYR A N 1
ATOM 932 C CA . TYR A 1 118 ? -5.857 9.327 35.627 1.00 62.81 118 TYR A CA 1
ATOM 933 C C . TYR A 1 118 ? -5.803 10.295 36.820 1.00 62.81 118 TYR A C 1
ATOM 935 O O . TYR A 1 118 ? -6.741 11.061 37.029 1.00 62.81 118 TYR A O 1
ATOM 943 N N . HIS A 1 119 ? -4.679 10.342 37.542 1.00 68.06 119 HIS A N 1
ATOM 944 C CA . HIS A 1 119 ? -4.473 11.271 38.654 1.00 68.06 119 HIS A CA 1
ATOM 945 C C . HIS A 1 119 ? -4.424 12.739 38.206 1.00 68.06 119 HIS A C 1
ATOM 947 O O . HIS A 1 119 ? -5.066 13.575 38.832 1.00 68.06 119 HIS A O 1
ATOM 953 N N . ALA A 1 120 ? -3.769 13.061 37.086 1.00 68.38 120 ALA A N 1
ATOM 954 C CA . ALA A 1 120 ? -3.723 14.431 36.564 1.00 68.38 120 ALA A CA 1
ATOM 955 C C . ALA A 1 120 ? -5.097 14.952 36.098 1.00 68.38 120 ALA A C 1
ATOM 957 O O . ALA A 1 120 ? -5.372 16.150 36.189 1.00 68.38 120 ALA A O 1
ATOM 958 N N . ILE A 1 121 ? -5.965 14.070 35.591 1.00 64.44 121 ILE A N 1
ATOM 959 C CA . ILE A 1 121 ? -7.346 14.421 35.230 1.00 64.44 121 ILE A CA 1
ATOM 960 C C . ILE A 1 121 ? -8.192 14.578 36.500 1.00 64.44 121 ILE A C 1
ATOM 962 O O . ILE A 1 121 ? -8.917 15.564 36.626 1.00 64.44 121 ILE A O 1
ATOM 966 N N . ASN A 1 122 ? -8.066 13.670 37.469 1.00 67.06 122 ASN A N 1
ATOM 967 C CA . ASN A 1 122 ? -8.801 13.781 38.729 1.00 67.06 122 ASN A CA 1
ATOM 968 C C . ASN A 1 122 ? -8.398 15.017 39.547 1.00 67.06 122 ASN A C 1
ATOM 970 O O . ASN A 1 122 ? -9.264 15.631 40.153 1.00 67.06 122 ASN A O 1
ATOM 974 N N . ASP A 1 123 ? -7.140 15.455 39.516 1.00 72.62 123 ASP A N 1
ATOM 975 C CA . ASP A 1 123 ? -6.739 16.699 40.189 1.00 72.62 123 ASP A CA 1
ATOM 976 C C . ASP A 1 123 ? -7.311 17.948 39.501 1.00 72.62 123 ASP A C 1
ATOM 978 O O . ASP A 1 123 ? -7.596 18.947 40.161 1.00 72.62 123 ASP A O 1
ATOM 982 N N . LYS A 1 124 ? -7.521 17.908 38.177 1.00 66.81 124 LYS A N 1
ATOM 983 C CA . LYS A 1 124 ? -8.109 19.037 37.435 1.00 66.81 124 LYS A CA 1
ATOM 984 C C . LYS A 1 124 ? -9.631 19.119 37.512 1.00 66.81 124 LYS A C 1
ATOM 986 O O . LYS A 1 124 ? -10.164 20.214 37.361 1.00 66.81 124 LYS A O 1
ATOM 991 N N . TYR A 1 125 ? -10.318 17.994 37.695 1.00 62.72 125 TYR A N 1
ATOM 992 C CA . TYR A 1 125 ? -11.783 17.918 37.594 1.00 62.72 125 TYR A CA 1
ATOM 993 C C . TYR A 1 125 ? -12.468 17.322 38.832 1.00 62.72 125 TYR A C 1
ATOM 995 O O . TYR A 1 125 ? -13.692 17.336 38.914 1.00 62.72 125 TYR A O 1
ATOM 1003 N N . GLY A 1 126 ? -11.703 16.784 39.781 1.00 54.12 126 GLY A N 1
ATOM 1004 C CA . GLY A 1 126 ? -12.206 16.063 40.951 1.00 54.12 126 GLY A CA 1
ATOM 1005 C C . GLY A 1 126 ? -12.370 16.911 42.207 1.00 54.12 126 GLY A C 1
ATOM 1006 O O . GLY A 1 126 ? -12.922 16.409 43.183 1.00 54.12 126 GLY A O 1
ATOM 1007 N N . ASN A 1 127 ? -11.950 18.181 42.204 1.00 54.88 127 ASN A N 1
ATOM 1008 C CA . ASN A 1 127 ? -12.294 19.079 43.300 1.00 54.88 127 ASN A CA 1
ATOM 1009 C C . ASN A 1 127 ? -13.591 19.802 42.945 1.00 54.88 127 ASN A C 1
ATOM 1011 O O . ASN A 1 127 ? -13.625 20.677 42.081 1.00 54.88 127 ASN A O 1
ATOM 1015 N N . GLY A 1 128 ? -14.672 19.305 43.539 1.00 61.00 128 GLY A N 1
ATOM 1016 C CA . GLY A 1 128 ? -16.028 19.699 43.224 1.00 61.00 128 GLY A CA 1
ATOM 1017 C C . GLY A 1 128 ? -16.275 21.170 43.505 1.00 61.00 128 GLY A C 1
ATOM 1018 O O . GLY A 1 128 ? -16.239 21.591 44.651 1.00 61.00 128 GLY A O 1
ATOM 1019 N N . ASP A 1 129 ? -16.660 21.884 42.460 1.00 47.22 129 ASP A N 1
ATOM 1020 C CA . ASP A 1 129 ? -17.706 22.879 42.571 1.00 47.22 129 ASP A CA 1
ATOM 1021 C C . ASP A 1 129 ? -18.824 22.432 41.639 1.00 47.22 129 ASP A C 1
ATOM 1023 O O . ASP A 1 129 ? -18.603 22.068 40.482 1.00 47.22 129 ASP A O 1
ATOM 1027 N N . SER A 1 130 ? -20.020 22.355 42.211 1.00 61.25 130 SER A N 1
ATOM 1028 C CA . SER A 1 130 ? -21.270 21.955 41.580 1.00 61.25 130 SER A CA 1
ATOM 1029 C C . SER A 1 130 ? -21.357 22.435 40.133 1.00 61.25 130 SER A C 1
ATOM 1031 O O . SER A 1 130 ? -21.630 23.608 39.880 1.00 61.25 130 SER A O 1
ATOM 1033 N N . ILE A 1 131 ? -21.167 21.511 39.190 1.00 53.56 131 ILE A N 1
ATOM 1034 C CA . ILE A 1 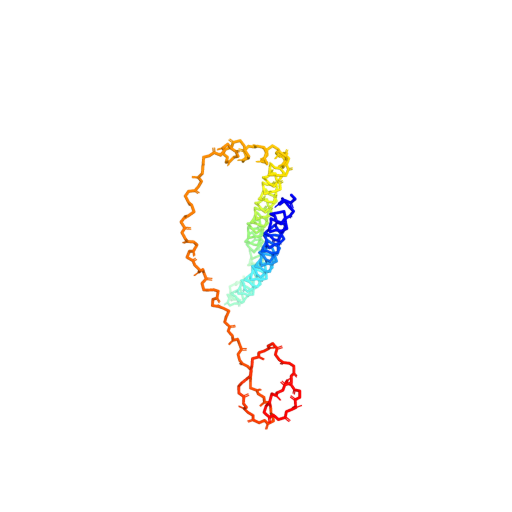131 ? -21.556 21.710 37.797 1.00 53.56 131 ILE A CA 1
ATOM 1035 C C . ILE A 1 131 ? -23.041 22.092 37.846 1.00 53.56 131 ILE A C 1
ATOM 1037 O O . ILE A 1 131 ? -23.836 21.293 38.363 1.00 53.56 131 ILE A O 1
ATOM 1041 N N . PRO A 1 132 ? -23.441 23.290 37.375 1.00 55.72 132 PRO A N 1
ATOM 1042 C CA . PRO A 1 132 ? -24.844 23.599 37.189 1.00 55.72 132 PRO A CA 1
ATOM 1043 C C . PRO A 1 132 ? -25.409 22.480 36.327 1.00 55.72 132 PRO A C 1
ATOM 1045 O O . PRO A 1 132 ? -24.953 22.259 35.205 1.00 55.72 132 PRO A O 1
ATOM 1048 N N . ARG A 1 133 ? -26.340 21.705 36.888 1.00 54.56 133 ARG A N 1
ATOM 1049 C CA . ARG A 1 133 ? -27.133 20.763 36.109 1.00 54.56 133 ARG A CA 1
ATOM 1050 C C . ARG A 1 133 ? -28.010 21.612 35.203 1.00 54.56 133 ARG A C 1
ATOM 1052 O O . ARG A 1 133 ? -29.169 21.864 35.522 1.00 54.56 133 ARG A O 1
ATOM 1059 N N . ASP A 1 134 ? -27.442 22.088 34.103 1.00 58.81 134 ASP A N 1
ATOM 1060 C CA . ASP A 1 134 ? -28.242 22.513 32.975 1.00 58.81 134 ASP A CA 1
ATOM 1061 C C . ASP A 1 134 ? -29.165 21.336 32.651 1.00 58.81 134 ASP A C 1
ATOM 1063 O O . ASP A 1 134 ? -28.697 20.187 32.633 1.00 58.81 134 ASP A O 1
ATOM 1067 N N . PRO A 1 135 ? -30.477 21.572 32.472 1.00 57.28 135 PRO A N 1
ATOM 1068 C CA . PRO A 1 135 ? -31.395 20.509 32.123 1.00 57.28 135 PRO A CA 1
ATOM 1069 C C . PRO A 1 135 ? -30.832 19.853 30.874 1.00 57.28 135 PRO A C 1
ATOM 1071 O O . PRO A 1 135 ? -30.671 20.505 29.839 1.00 57.28 135 PRO A O 1
ATOM 1074 N N . VAL A 1 136 ? -30.456 18.582 31.031 1.00 52.59 136 VAL A N 1
ATOM 1075 C CA . VAL A 1 136 ? -29.972 17.709 29.974 1.00 52.59 136 VAL A CA 1
ATOM 1076 C C . VAL A 1 136 ? -30.926 17.912 28.814 1.00 52.59 136 VAL A C 1
ATOM 1078 O O . VAL A 1 136 ? -32.070 17.463 28.861 1.00 52.59 136 VAL A O 1
ATOM 1081 N N . LYS A 1 137 ? -30.478 18.659 27.800 1.00 55.34 137 LYS A N 1
ATOM 1082 C CA . LYS A 1 137 ? -31.153 18.681 26.515 1.00 55.34 137 LYS A CA 1
ATOM 1083 C C . LYS A 1 137 ? -31.087 17.243 26.065 1.00 55.34 137 LYS A C 1
ATOM 1085 O O . LYS A 1 137 ? -30.014 16.762 25.703 1.00 55.34 137 LYS A O 1
ATOM 1090 N N . GLU A 1 138 ? -32.219 16.570 26.224 1.00 58.97 138 GLU A N 1
ATOM 1091 C CA . GLU A 1 138 ? -32.510 15.250 25.720 1.00 58.97 138 GLU A CA 1
ATOM 1092 C C . GLU A 1 138 ? -31.937 15.206 24.311 1.00 58.97 138 GLU A C 1
ATOM 1094 O O . GLU A 1 138 ? -32.453 15.823 23.375 1.00 58.97 138 GLU A O 1
ATOM 1099 N N . LYS A 1 139 ? -30.767 14.573 24.175 1.00 51.78 139 LYS A N 1
ATOM 1100 C CA . LYS A 1 139 ? -30.287 14.175 22.868 1.00 51.78 139 LYS A CA 1
ATOM 1101 C C . LYS A 1 139 ? -31.342 13.189 22.427 1.00 51.78 139 LYS A C 1
ATOM 1103 O O . LYS A 1 139 ? -31.324 12.042 22.860 1.00 51.78 139 LYS A O 1
ATOM 1108 N N . VAL A 1 140 ? -32.275 13.669 21.615 1.00 53.31 140 VAL A N 1
ATOM 1109 C CA . VAL A 1 140 ? -33.121 12.835 20.784 1.00 53.31 140 VAL A CA 1
ATOM 1110 C C . VAL A 1 140 ? -32.133 11.992 19.995 1.00 53.31 140 VAL A C 1
ATOM 1112 O O . VAL A 1 140 ? -31.519 12.450 19.031 1.00 53.31 140 VAL A O 1
ATOM 1115 N N . ILE A 1 141 ? -31.871 10.787 20.499 1.00 52.41 141 ILE A N 1
ATOM 1116 C CA . ILE A 1 141 ? -31.176 9.754 19.763 1.00 52.41 141 ILE A CA 1
ATOM 1117 C C . ILE A 1 141 ? -32.149 9.463 18.636 1.00 52.41 141 ILE A C 1
ATOM 1119 O O . ILE A 1 141 ? -33.104 8.708 18.808 1.00 52.41 141 ILE A O 1
ATOM 1123 N N . VAL A 1 142 ? -31.951 10.127 17.502 1.00 56.88 142 VAL A N 1
ATOM 1124 C CA . VAL A 1 142 ? -32.580 9.742 16.249 1.00 56.88 142 VAL A CA 1
ATOM 1125 C C . VAL A 1 142 ? -31.951 8.395 15.915 1.00 56.88 142 VAL A C 1
ATOM 1127 O O . VAL A 1 142 ? -30.961 8.313 15.194 1.00 56.88 142 VAL A O 1
ATOM 1130 N N . LYS A 1 143 ? -32.454 7.327 16.548 1.00 59.50 143 LYS A N 1
ATOM 1131 C CA . LYS A 1 143 ? -32.250 5.971 16.062 1.00 59.50 143 LYS A CA 1
ATOM 1132 C C . LYS A 1 143 ? -32.854 6.012 14.676 1.00 59.50 143 LYS A C 1
ATOM 1134 O O . LYS A 1 143 ? -34.058 6.189 14.535 1.00 59.50 143 LYS A O 1
ATOM 1139 N N . GLU A 1 144 ? -32.003 5.969 13.666 1.00 60.81 144 GLU A N 1
ATOM 1140 C CA . GLU A 1 144 ? -32.437 5.791 12.296 1.00 60.81 144 GLU A CA 1
ATOM 1141 C C . GLU A 1 144 ? -33.155 4.440 12.255 1.00 60.81 144 GLU A C 1
ATOM 1143 O O . GLU A 1 144 ? -32.534 3.379 12.313 1.00 60.81 144 GLU A O 1
ATOM 1148 N N . ILE A 1 145 ? -34.487 4.486 12.324 1.00 64.19 145 ILE A N 1
ATOM 1149 C CA . ILE A 1 145 ? -35.328 3.297 12.319 1.00 64.19 145 ILE A CA 1
ATOM 1150 C C . ILE A 1 145 ? -35.275 2.766 10.893 1.00 64.19 145 ILE A C 1
ATOM 1152 O O . ILE A 1 145 ? -35.995 3.229 10.006 1.00 64.19 145 ILE A O 1
ATOM 1156 N N . VAL A 1 146 ? -34.355 1.836 10.653 1.00 76.44 146 VAL A N 1
ATOM 1157 C CA . VAL A 1 146 ? -34.272 1.120 9.386 1.00 76.44 146 VAL A CA 1
ATOM 1158 C C . VAL A 1 146 ? -35.526 0.254 9.293 1.00 76.44 146 VAL A C 1
ATOM 1160 O O . VAL A 1 146 ? -35.722 -0.651 10.102 1.00 76.44 146 VAL A O 1
ATOM 1163 N N . LYS A 1 147 ? -36.393 0.563 8.327 1.00 88.62 147 LYS A N 1
ATOM 1164 C CA . LYS A 1 147 ? -37.599 -0.215 8.027 1.00 88.62 147 LYS A CA 1
ATOM 1165 C C . LYS A 1 147 ? -37.307 -1.185 6.891 1.00 88.62 147 LYS A C 1
ATOM 1167 O O . LYS A 1 147 ? -36.809 -0.775 5.841 1.00 88.62 147 LYS A O 1
ATOM 1172 N N . VAL A 1 148 ? -37.641 -2.455 7.078 1.00 91.12 148 VAL A N 1
ATOM 1173 C CA . VAL A 1 148 ? -37.558 -3.506 6.056 1.00 91.12 148 VAL A CA 1
ATOM 1174 C C . VAL A 1 148 ? -38.944 -3.817 5.505 1.00 91.12 148 VAL A C 1
ATOM 1176 O O . VAL A 1 148 ? -39.949 -3.678 6.195 1.00 91.12 148 VAL A O 1
ATOM 1179 N N . ARG A 1 149 ? -39.022 -4.214 4.231 1.00 92.44 149 ARG A N 1
ATOM 1180 C CA . ARG A 1 149 ? -40.281 -4.674 3.629 1.00 92.44 149 ARG A CA 1
ATOM 1181 C C . ARG A 1 149 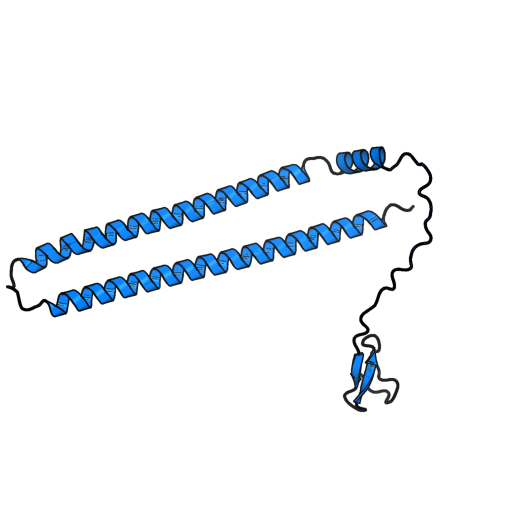? -40.443 -6.171 3.845 1.00 92.44 149 ARG A C 1
ATOM 1183 O O . ARG A 1 149 ? -39.560 -6.939 3.466 1.00 92.44 149 ARG A O 1
ATOM 1190 N N . CYS A 1 150 ? -41.591 -6.581 4.373 1.00 93.56 150 CYS A N 1
ATOM 1191 C CA . CYS A 1 150 ? -41.968 -7.987 4.441 1.00 93.56 150 CYS A CA 1
ATOM 1192 C C . CYS A 1 150 ? -42.120 -8.569 3.026 1.00 93.56 150 CYS A C 1
ATOM 1194 O O . CYS A 1 150 ? -42.843 -8.013 2.202 1.00 93.56 150 CYS A O 1
ATOM 1196 N N . LYS A 1 151 ? -41.499 -9.721 2.754 1.00 93.62 151 LYS A N 1
ATOM 1197 C CA . LYS A 1 151 ? -41.556 -10.387 1.437 1.00 93.62 151 LYS A CA 1
ATOM 1198 C C . LYS A 1 151 ? -42.942 -10.926 1.065 1.00 93.62 151 LYS A C 1
ATOM 1200 O O . LYS A 1 151 ? -43.187 -11.182 -0.108 1.00 93.62 151 LYS A O 1
ATOM 1205 N N . TYR A 1 152 ? -43.820 -11.119 2.050 1.00 94.94 152 TYR A N 1
ATOM 1206 C CA . TYR A 1 152 ? -45.125 -11.753 1.858 1.00 94.94 152 TYR A CA 1
ATOM 1207 C C . TYR A 1 152 ? -46.248 -10.730 1.674 1.00 94.94 152 TYR A C 1
ATOM 1209 O O . TYR A 1 152 ? -47.008 -10.824 0.716 1.00 94.94 152 TYR A O 1
ATOM 1217 N N . CYS A 1 153 ? -46.337 -9.731 2.559 1.00 95.06 153 CYS A N 1
ATOM 1218 C CA . CYS A 1 153 ? -47.398 -8.716 2.520 1.00 95.06 153 CYS A CA 1
ATOM 1219 C C . CYS A 1 153 ? -46.923 -7.325 2.065 1.00 95.06 153 CYS A C 1
ATOM 1221 O O . CYS A 1 153 ? -47.729 -6.402 2.007 1.00 95.06 153 CYS A O 1
ATOM 1223 N N . ASN A 1 154 ? -45.628 -7.144 1.766 1.00 93.31 154 ASN A N 1
ATOM 1224 C CA . ASN A 1 154 ? -45.010 -5.864 1.380 1.00 93.31 154 ASN A CA 1
ATOM 1225 C C . ASN A 1 154 ? -45.151 -4.715 2.396 1.00 93.31 154 ASN A C 1
ATOM 1227 O O . ASN A 1 154 ? -44.837 -3.567 2.072 1.00 93.31 154 ASN A O 1
ATOM 1231 N N . THR A 1 155 ? -45.553 -5.008 3.634 1.00 92.81 155 THR A N 1
ATOM 1232 C CA . THR A 1 155 ? -45.640 -4.004 4.702 1.00 92.81 155 THR A CA 1
ATOM 1233 C C . THR A 1 155 ? -44.245 -3.612 5.188 1.00 92.81 155 THR A C 1
ATOM 1235 O O . THR A 1 155 ? -43.335 -4.442 5.224 1.00 92.81 155 THR A O 1
ATOM 1238 N N . LEU A 1 156 ? -44.071 -2.333 5.529 1.00 92.81 156 LEU A N 1
ATOM 1239 C CA . LEU A 1 156 ? -42.851 -1.800 6.133 1.00 92.81 156 LEU A CA 1
ATOM 1240 C C . LEU A 1 156 ? -42.865 -2.052 7.639 1.00 92.81 156 LEU A C 1
ATOM 1242 O O . LEU A 1 156 ? -43.772 -1.592 8.326 1.00 92.81 156 LEU A O 1
ATOM 1246 N N . VAL A 1 157 ? -41.845 -2.739 8.130 1.00 92.31 157 VAL A N 1
ATOM 1247 C CA . VAL A 1 157 ? -41.720 -3.190 9.519 1.00 92.31 157 VAL A CA 1
ATOM 1248 C C . VAL A 1 157 ? -40.321 -2.910 10.040 1.00 92.31 157 VAL A C 1
ATOM 1250 O O . VAL A 1 157 ? -39.361 -2.831 9.269 1.00 92.31 157 VAL A O 1
ATOM 1253 N N . ASP A 1 158 ? -40.215 -2.691 11.344 1.00 88.69 158 ASP A N 1
ATOM 1254 C CA . ASP A 1 158 ? -38.958 -2.307 11.976 1.00 88.69 158 ASP A CA 1
ATOM 1255 C C . ASP A 1 158 ? -38.010 -3.513 12.063 1.00 88.69 158 ASP A C 1
ATOM 1257 O O . ASP A 1 158 ? -38.417 -4.626 12.388 1.00 88.69 158 ASP A O 1
ATOM 1261 N N . VAL A 1 159 ? -36.718 -3.295 11.793 1.00 81.94 159 VAL A N 1
ATOM 1262 C CA . VAL A 1 159 ? -35.685 -4.358 11.758 1.00 81.94 159 VAL A CA 1
ATOM 1263 C C . VAL A 1 159 ? -35.509 -5.090 13.097 1.00 81.94 159 VAL A C 1
ATOM 1265 O O . VAL A 1 159 ? -34.927 -6.171 13.140 1.00 81.94 159 VAL A O 1
ATOM 1268 N N . SER A 1 160 ? -36.002 -4.526 14.200 1.00 84.62 160 SER A N 1
ATOM 1269 C CA . SER A 1 160 ? -35.976 -5.184 15.508 1.00 84.62 160 SER A CA 1
ATOM 1270 C C . SER A 1 160 ? -36.948 -6.360 15.629 1.00 84.62 160 SER A C 1
ATOM 1272 O O . SER A 1 160 ? -36.802 -7.154 16.558 1.00 84.62 160 SER A O 1
ATOM 1274 N N . GLU A 1 161 ? -37.930 -6.483 14.734 1.00 83.50 161 GLU A N 1
ATOM 1275 C CA . GLU A 1 161 ? -38.919 -7.560 14.766 1.00 83.50 161 GLU A CA 1
ATOM 1276 C C . GLU A 1 161 ? -38.505 -8.714 13.841 1.00 83.50 161 GLU A C 1
ATOM 1278 O O . GLU A 1 161 ? -38.172 -8.519 12.676 1.00 83.50 161 GLU A O 1
ATOM 1283 N N . SER A 1 162 ? -38.528 -9.946 14.357 1.00 89.31 162 SER A N 1
ATOM 1284 C CA . SER A 1 162 ? -38.220 -11.158 13.582 1.00 89.31 162 SER A CA 1
ATOM 1285 C C . SER A 1 162 ? -39.425 -11.710 12.811 1.00 89.31 162 SER A C 1
ATOM 1287 O O . SER A 1 162 ? -39.269 -12.558 11.929 1.00 89.31 162 SER A O 1
ATOM 1289 N N . ILE A 1 163 ? -40.633 -11.244 13.141 1.00 93.31 163 ILE A N 1
ATOM 1290 C CA . ILE A 1 163 ? -41.908 -11.736 12.616 1.00 93.31 163 ILE A CA 1
ATOM 1291 C C . ILE A 1 163 ? -42.755 -10.536 12.204 1.00 93.31 163 ILE A C 1
ATOM 1293 O O . ILE A 1 163 ? -42.853 -9.563 12.943 1.00 93.31 163 ILE A O 1
ATOM 1297 N N . CYS A 1 164 ? -43.386 -10.609 11.034 1.00 94.38 164 CYS A N 1
ATOM 1298 C CA . CYS A 1 164 ? -44.265 -9.555 10.553 1.00 94.38 164 CYS A CA 1
ATOM 1299 C C . CYS A 1 164 ? -45.589 -9.529 11.350 1.00 94.38 164 CYS A C 1
ATOM 1301 O O . CYS A 1 164 ? -46.297 -10.539 11.347 1.00 94.38 164 CYS A O 1
ATOM 1303 N N . PRO A 1 165 ? -45.986 -8.394 11.951 1.00 93.25 165 PRO A N 1
ATOM 1304 C CA . PRO A 1 165 ? -47.230 -8.266 12.710 1.00 93.25 165 PRO A CA 1
ATOM 1305 C C . PRO A 1 165 ? -48.492 -8.396 11.845 1.00 93.25 165 PRO A C 1
ATOM 1307 O O . PRO A 1 165 ? -49.528 -8.811 12.348 1.00 93.25 165 PRO A O 1
ATOM 1310 N N . GLU A 1 166 ? -48.410 -8.094 10.545 1.00 93.62 166 GLU A N 1
ATOM 1311 C CA . GLU A 1 166 ? -49.568 -8.152 9.638 1.00 93.62 166 GLU A CA 1
ATOM 1312 C C . GLU A 1 166 ? -49.875 -9.567 9.131 1.00 93.62 166 GLU A C 1
ATOM 1314 O O . GLU A 1 166 ? -51.030 -9.918 8.913 1.00 93.62 166 GLU A O 1
ATOM 1319 N N . CYS A 1 167 ? -48.848 -10.394 8.899 1.00 93.94 167 CYS A N 1
ATOM 1320 C CA . CYS A 1 167 ? -49.027 -11.711 8.269 1.00 93.94 167 CYS A CA 1
ATOM 1321 C C . CYS A 1 167 ? -48.454 -12.890 9.062 1.00 93.94 167 CYS A C 1
ATOM 1323 O O . CYS A 1 167 ? -48.622 -14.034 8.646 1.00 93.94 167 CYS A O 1
ATOM 1325 N N . GLY A 1 168 ? -47.756 -12.642 10.173 1.00 92.62 168 GLY A N 1
ATOM 1326 C CA . GLY A 1 168 ? -47.135 -13.679 11.002 1.00 92.62 168 GLY A CA 1
ATOM 1327 C C . GLY A 1 168 ? -45.950 -14.401 10.350 1.00 92.62 168 GLY A C 1
ATOM 1328 O O . GLY A 1 168 ? -45.411 -15.339 10.934 1.00 92.62 168 GLY A O 1
ATOM 1329 N N . ALA A 1 169 ? -45.531 -13.993 9.150 1.00 89.75 169 ALA A N 1
ATOM 1330 C CA . ALA A 1 169 ? -44.401 -14.595 8.457 1.00 89.75 169 ALA A CA 1
ATOM 1331 C C . ALA A 1 169 ? -43.062 -14.040 8.969 1.00 89.75 169 ALA A C 1
ATOM 1333 O O . ALA A 1 169 ? -42.963 -12.873 9.349 1.00 89.75 169 ALA A O 1
ATOM 1334 N N . SER A 1 170 ? -42.017 -14.868 8.942 1.00 89.38 170 SER A N 1
ATOM 1335 C CA . SER A 1 170 ? -40.649 -14.467 9.290 1.00 89.38 170 SER A CA 1
ATOM 1336 C C . SER A 1 170 ? -40.088 -13.457 8.280 1.00 89.38 170 SER A C 1
ATOM 1338 O O . SER A 1 170 ? -40.212 -13.680 7.068 1.00 89.38 170 SER A O 1
ATOM 1340 N N . LEU A 1 171 ? -39.482 -12.379 8.787 1.00 82.00 171 LEU A N 1
ATOM 1341 C CA . LEU A 1 171 ? -38.941 -11.248 8.016 1.00 82.00 171 LEU A CA 1
ATOM 1342 C C . LEU A 1 171 ? -37.631 -11.561 7.274 1.00 82.00 171 LEU A C 1
ATOM 1344 O O . LEU A 1 171 ? -36.765 -12.257 7.846 1.00 82.00 171 LEU A O 1
#

pLDDT: mean 74.88, std 12.79, range [47.22, 95.06]

Foldseek 3Di:
DPPPVVVVVVVVVVVVVVVVVVVVVVVVVVVVVVVVVVVVVVVVVVVVVVVVVVVVVPPPDPDPVVVVVVVVVVVVCVVVVVVVVVVVVVVVVVVVVVVVVVVVVVCVVVVPDVVVVVVVVCVVPVPDDDDPPPPPPPPPPPPVQDWDADPPPRDTDGPVDQADPVPRHGD

Radius of gyration: 33.14 Å; chains: 1; bounding box: 81×38×87 Å

Secondary structure (DSSP, 8-state):
---SHHHHHHHHHHHHHHHHHHHHHHHHHHHHHHHHHHHHHHHHHHHHHHHHHHHHTTTS-TTTHHHHHHHHHHHHHHHHHHHHHHHHHHHHHHHHHHHHHHHHHHHHHHHS-HHHHHHHHHHHH-S-------------------EEEPTTT--EEETT-SB-TTT--B-

Sequence (171 aa):
MENQGDMDGKRETIENLKLQYEKRMRMFKNVSILLFC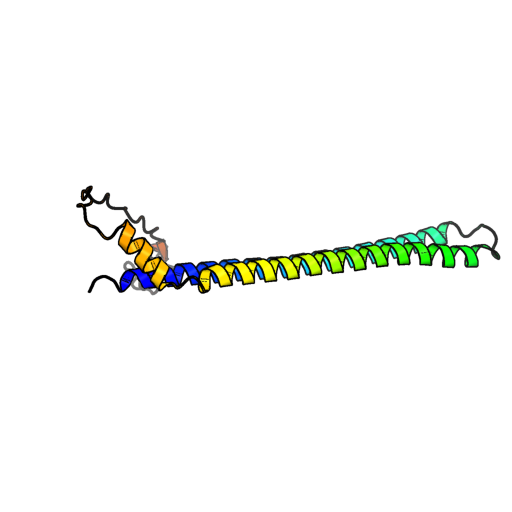ICIGLGVLAGISFTISSNAFGDFSSNNFMRFGTIAGLSVFGAFGCFFLGFILLVHSKQNNLVLFIKQRLRQMDLENPEKLYHAINDKYGNGDSIPRDPVKEKVIVKEIVKVRCKYCNTLVDVSESICPECGASL